Protein AF-A0A173ADT6-F1 (afdb_monomer_lite)

Organism: Bubalus bubalis (NCBI:txid89462)

Foldseek 3Di:
DQPLADPPDPPDGDAAEAADDDDLVPDDPVPPVVNVCVVVVSHQYCDPDPVCNVVSVVVVVVSVVD

pLDDT: mean 74.91, std 12.75, range [43.16, 88.62]

Secondary structure (DSSP, 8-state):
-------TTSS--PPPEESSPPPTTTS-TT-HHHHHHHHHT-SEEPPSSHHHHHHHHHHHHHHHH-

Structure (mmCIF, N/CA/C/O backbone):
data_AF-A0A173ADT6-F1
#
_entry.id   AF-A0A173ADT6-F1
#
loop_
_atom_site.group_PDB
_atom_site.id
_atom_site.type_symbol
_atom_site.label_atom_id
_atom_site.label_alt_id
_atom_site.label_comp_id
_atom_site.label_asym_id
_atom_site.label_entity_id
_atom_site.label_seq_id
_atom_site.pdbx_PDB_ins_code
_atom_site.Cartn_x
_atom_site.Cartn_y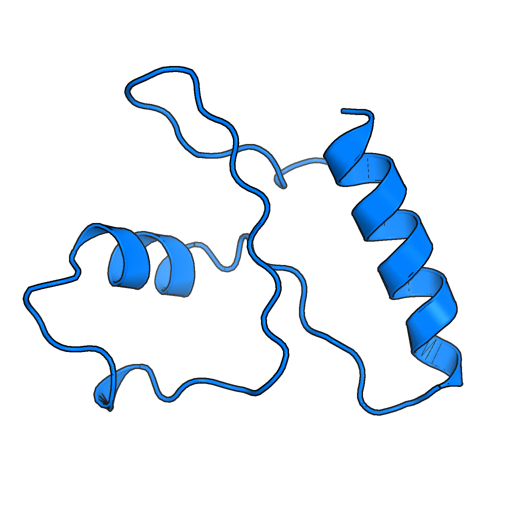
_atom_site.Cartn_z
_atom_site.occupancy
_atom_site.B_iso_or_equiv
_atom_site.auth_seq_id
_atom_site.auth_comp_id
_atom_site.auth_asym_id
_atom_site.auth_atom_id
_atom_site.pdbx_PDB_model_num
ATOM 1 N N . PHE A 1 1 ? 7.503 -0.309 13.773 1.00 43.16 1 PHE A N 1
ATOM 2 C CA . PHE A 1 1 ? 6.371 -0.430 12.834 1.00 43.16 1 PHE A CA 1
ATOM 3 C C . PHE A 1 1 ? 6.361 0.770 11.888 1.00 43.16 1 PHE A C 1
ATOM 5 O O . PHE A 1 1 ? 5.505 1.627 12.022 1.00 43.16 1 PHE A O 1
ATOM 12 N N . SER A 1 2 ? 7.325 0.867 10.961 1.00 44.06 2 SER A N 1
ATOM 13 C CA . SER A 1 2 ? 7.370 1.975 9.984 1.00 44.06 2 SER A CA 1
ATOM 14 C C . SER A 1 2 ? 8.204 1.582 8.752 1.00 44.06 2 SER A C 1
ATOM 16 O O . SER A 1 2 ? 9.254 2.153 8.496 1.00 44.06 2 SER A O 1
ATOM 18 N N . HIS A 1 3 ? 7.780 0.559 8.003 1.00 49.50 3 HIS A N 1
ATOM 19 C CA . HIS A 1 3 ? 8.437 0.151 6.745 1.00 49.50 3 HIS A CA 1
ATOM 20 C C . HIS A 1 3 ? 7.701 0.688 5.496 1.00 49.50 3 HIS A C 1
ATOM 22 O O . HIS A 1 3 ? 7.752 0.081 4.433 1.00 49.50 3 HIS A O 1
ATOM 28 N N . PHE A 1 4 ? 7.008 1.830 5.606 1.00 53.06 4 PHE A N 1
ATOM 29 C CA . PHE A 1 4 ? 6.230 2.423 4.501 1.00 53.06 4 PHE A CA 1
ATOM 30 C C . PHE A 1 4 ? 7.042 3.335 3.563 1.00 53.06 4 PHE A C 1
ATOM 32 O O . PHE A 1 4 ? 6.499 3.851 2.593 1.00 53.06 4 PHE A O 1
ATOM 39 N N . ARG A 1 5 ? 8.341 3.532 3.818 1.00 52.94 5 ARG A N 1
ATOM 40 C CA . ARG A 1 5 ? 9.224 4.379 3.000 1.00 52.94 5 ARG A CA 1
ATOM 41 C C . ARG A 1 5 ? 10.298 3.547 2.322 1.00 52.94 5 ARG A C 1
ATOM 43 O O . ARG A 1 5 ? 11.381 3.409 2.875 1.00 52.94 5 ARG A O 1
ATOM 50 N N . LEU A 1 6 ? 10.027 2.981 1.149 1.00 54.03 6 LEU A N 1
ATOM 51 C CA . LEU A 1 6 ? 11.076 2.291 0.391 1.00 54.03 6 LEU A CA 1
ATOM 52 C C . LEU A 1 6 ? 10.920 2.496 -1.119 1.00 54.03 6 LEU A C 1
ATOM 54 O O . LEU A 1 6 ? 10.551 1.590 -1.862 1.00 54.03 6 LEU A O 1
ATOM 58 N N . PHE A 1 7 ? 11.288 3.696 -1.561 1.00 51.41 7 PHE A N 1
ATOM 59 C CA . PHE A 1 7 ? 11.887 3.907 -2.875 1.00 51.41 7 PHE A CA 1
ATOM 60 C C . PHE A 1 7 ? 13.314 4.397 -2.651 1.00 51.41 7 PHE A C 1
ATOM 62 O O . PHE A 1 7 ? 13.583 5.594 -2.636 1.00 51.41 7 PHE A O 1
ATOM 69 N N . ASP A 1 8 ? 14.220 3.452 -2.415 1.00 54.66 8 ASP A N 1
ATOM 70 C CA . ASP A 1 8 ? 15.646 3.748 -2.397 1.00 54.66 8 ASP A CA 1
ATOM 71 C C . ASP A 1 8 ? 16.222 3.489 -3.790 1.00 54.66 8 ASP A C 1
ATOM 73 O O . ASP A 1 8 ? 16.264 2.353 -4.265 1.00 54.66 8 ASP A O 1
ATOM 77 N N . GLU A 1 9 ? 16.513 4.603 -4.456 1.00 49.81 9 GLU A N 1
ATOM 78 C CA . GLU A 1 9 ? 17.567 4.796 -5.460 1.00 49.81 9 GLU A CA 1
ATOM 79 C C . GLU A 1 9 ? 17.641 6.285 -5.857 1.00 49.81 9 GLU A C 1
ATOM 81 O O . GLU A 1 9 ? 18.633 6.697 -6.446 1.00 49.81 9 GLU A O 1
ATOM 86 N N . ASN A 1 10 ? 16.630 7.115 -5.528 1.00 47.19 10 ASN A N 1
ATOM 87 C CA . ASN A 1 10 ? 16.690 8.559 -5.802 1.00 47.19 10 ASN A CA 1
ATOM 88 C C . ASN A 1 10 ? 15.723 9.448 -4.982 1.00 47.19 10 ASN A C 1
ATOM 90 O O . ASN A 1 10 ? 15.124 10.369 -5.521 1.00 47.19 10 ASN A O 1
ATOM 94 N N . ASN A 1 11 ? 15.574 9.205 -3.676 1.00 51.25 11 ASN A N 1
ATOM 95 C CA . ASN A 1 11 ? 14.943 10.151 -2.730 1.00 51.25 11 ASN A CA 1
ATOM 96 C C . ASN A 1 11 ? 13.442 10.495 -2.938 1.00 51.25 11 ASN A C 1
ATOM 98 O O . ASN A 1 11 ? 12.900 11.301 -2.185 1.00 51.25 11 ASN A O 1
ATOM 102 N N . ASP A 1 12 ? 12.746 9.864 -3.889 1.00 55.59 12 ASP A N 1
ATOM 103 C CA . ASP A 1 12 ? 11.303 10.040 -4.105 1.00 55.59 12 ASP A CA 1
ATOM 104 C C . ASP A 1 12 ? 10.506 8.950 -3.377 1.00 55.59 12 ASP A C 1
ATOM 106 O O . ASP A 1 12 ? 10.189 7.895 -3.931 1.00 55.59 12 ASP A O 1
ATOM 110 N N . ALA A 1 13 ? 10.171 9.185 -2.109 1.00 64.25 13 ALA A N 1
ATOM 111 C CA . ALA A 1 13 ? 9.298 8.294 -1.350 1.00 64.25 13 ALA A CA 1
ATOM 112 C C . ALA A 1 13 ? 7.852 8.369 -1.882 1.00 64.25 13 ALA A C 1
ATOM 114 O O . ALA A 1 13 ? 7.098 9.272 -1.527 1.00 64.25 13 ALA A O 1
ATOM 115 N N . ALA A 1 14 ? 7.441 7.413 -2.720 1.00 70.88 14 ALA A N 1
ATOM 116 C CA . ALA A 1 14 ? 6.041 7.264 -3.115 1.00 70.88 14 ALA A CA 1
ATOM 1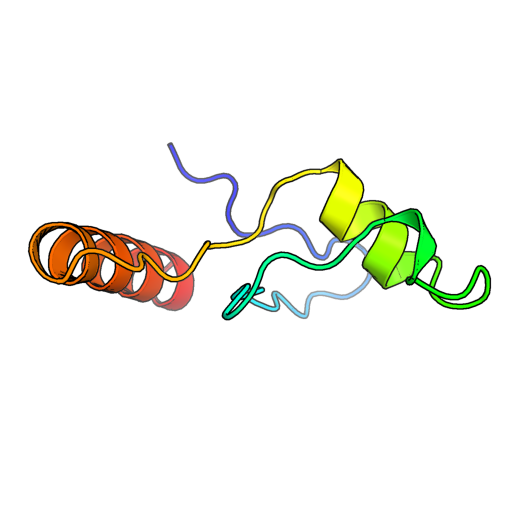17 C C . ALA A 1 14 ? 5.292 6.292 -2.185 1.00 70.88 14 ALA A C 1
ATOM 119 O O . ALA A 1 14 ? 5.792 5.223 -1.834 1.00 70.88 14 ALA A O 1
ATOM 120 N N . ILE A 1 15 ? 4.067 6.661 -1.806 1.00 77.06 15 ILE A N 1
ATOM 121 C CA . ILE A 1 15 ? 3.150 5.813 -1.035 1.00 77.06 15 ILE A CA 1
ATOM 122 C C . ILE A 1 15 ? 2.265 5.068 -2.031 1.00 77.06 15 ILE A C 1
ATOM 124 O O . ILE A 1 15 ? 1.549 5.695 -2.812 1.00 77.06 15 ILE A O 1
ATOM 128 N N . LEU A 1 16 ? 2.310 3.734 -2.018 1.00 80.00 16 LEU A N 1
ATOM 129 C CA . LEU A 1 16 ? 1.460 2.923 -2.886 1.00 80.00 16 LEU A CA 1
ATOM 130 C C . LEU A 1 16 ? 0.156 2.568 -2.166 1.00 80.00 16 LEU A C 1
ATOM 132 O O . LEU A 1 16 ? 0.191 1.994 -1.077 1.00 80.00 16 LEU A O 1
ATOM 136 N N . ILE A 1 17 ? -0.977 2.872 -2.796 1.00 84.94 17 ILE A N 1
ATOM 137 C CA . ILE A 1 17 ? -2.313 2.504 -2.320 1.00 84.94 17 ILE A CA 1
ATOM 138 C C . ILE A 1 17 ? -2.923 1.537 -3.332 1.00 84.94 17 ILE A C 1
ATOM 140 O O . ILE A 1 17 ? -3.023 1.850 -4.518 1.00 84.94 17 ILE A O 1
ATOM 144 N N . LEU A 1 18 ? -3.316 0.361 -2.860 1.00 84.38 18 LEU A N 1
ATOM 145 C CA . LEU A 1 18 ? -3.972 -0.668 -3.645 1.00 84.38 18 LEU A CA 1
ATOM 146 C C . LEU A 1 18 ? -5.483 -0.570 -3.416 1.00 84.38 18 LEU A C 1
ATOM 148 O O . LEU A 1 18 ? -5.990 -1.060 -2.412 1.00 84.38 18 LEU A O 1
ATOM 152 N N . LEU A 1 19 ? -6.181 0.098 -4.335 1.00 83.56 19 LEU A N 1
ATOM 153 C CA . LEU A 1 19 ? -7.643 0.252 -4.292 1.00 83.56 19 LEU A CA 1
ATOM 154 C C . LEU A 1 19 ? -8.368 -1.074 -4.548 1.00 83.56 19 LEU A C 1
ATOM 156 O O . LEU A 1 19 ? -9.389 -1.357 -3.934 1.00 83.56 19 LEU A O 1
ATOM 160 N N . GLU A 1 20 ? -7.805 -1.891 -5.434 1.00 81.62 20 GLU A N 1
ATOM 161 C CA . GLU A 1 20 ? -8.318 -3.205 -5.806 1.00 81.62 20 GLU A CA 1
ATOM 162 C C . GLU A 1 20 ? -7.150 -4.191 -5.913 1.00 81.62 20 GLU A C 1
ATOM 164 O O . GLU A 1 20 ? -6.059 -3.800 -6.344 1.00 81.62 20 GLU A O 1
ATOM 169 N N . PRO A 1 21 ? -7.337 -5.470 -5.550 1.00 79.06 21 PRO A N 1
ATOM 170 C CA . PRO A 1 21 ? -6.284 -6.468 -5.659 1.00 79.06 21 PRO A CA 1
ATOM 171 C C . PRO A 1 21 ? -5.864 -6.656 -7.123 1.00 79.06 21 PRO A C 1
ATOM 173 O O . PRO A 1 21 ? -6.650 -7.073 -7.969 1.00 79.06 21 PRO A O 1
ATOM 176 N N . ILE A 1 22 ? -4.591 -6.385 -7.418 1.00 79.25 22 ILE A N 1
ATOM 177 C CA . ILE A 1 22 ? -4.016 -6.590 -8.752 1.00 79.25 22 ILE A CA 1
ATOM 178 C C . ILE A 1 22 ? -3.422 -7.999 -8.823 1.00 79.25 22 ILE A C 1
ATOM 180 O O . ILE A 1 22 ? -2.542 -8.351 -8.031 1.00 79.25 22 ILE A O 1
ATOM 184 N N . ASP A 1 23 ? -3.843 -8.794 -9.810 1.00 78.94 23 ASP A N 1
ATOM 185 C CA . ASP A 1 23 ? -3.200 -10.079 -10.084 1.00 78.94 23 ASP A CA 1
ATOM 186 C C . ASP A 1 23 ? -1.748 -9.846 -10.531 1.00 78.94 23 ASP A C 1
ATOM 188 O O . ASP A 1 23 ? -1.466 -9.153 -11.512 1.00 78.94 23 ASP A O 1
ATOM 192 N N . LYS A 1 24 ? -0.799 -10.471 -9.831 1.00 73.00 24 LYS A N 1
ATOM 193 C CA . LYS A 1 24 ? 0.632 -10.405 -10.157 1.00 73.00 24 LYS A CA 1
ATOM 194 C C . LYS A 1 24 ? 0.932 -10.877 -11.580 1.00 73.00 24 LYS A C 1
ATOM 196 O O . LYS A 1 24 ? 1.926 -10.440 -12.157 1.00 73.00 24 LYS A O 1
ATOM 201 N N . LYS A 1 25 ? 0.090 -11.746 -12.149 1.00 76.88 25 LYS A N 1
ATOM 202 C CA . LYS A 1 25 ? 0.193 -12.221 -13.537 1.00 76.88 25 LYS A CA 1
ATOM 203 C C . LYS A 1 25 ? -0.265 -11.181 -14.557 1.00 76.88 25 LYS A C 1
ATOM 205 O O . LYS A 1 25 ? 0.200 -11.219 -15.692 1.00 76.88 25 LYS A O 1
ATOM 210 N N . ALA A 1 26 ? -1.135 -10.255 -14.156 1.0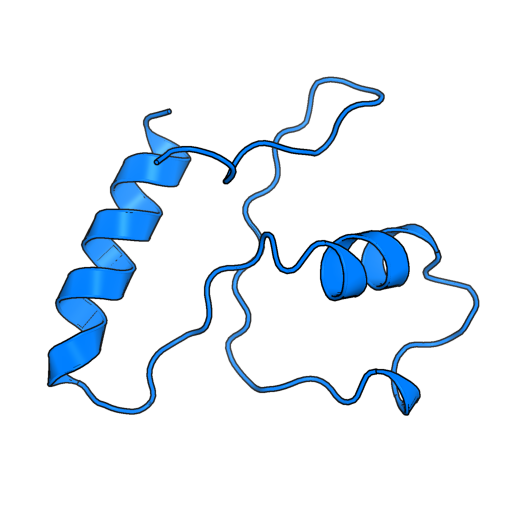0 80.06 26 ALA A N 1
ATOM 211 C CA . ALA A 1 26 ? -1.599 -9.167 -15.007 1.00 80.06 26 ALA A CA 1
ATOM 212 C C . ALA A 1 26 ? -0.550 -8.055 -15.158 1.00 80.06 26 ALA A C 1
ATOM 214 O O . ALA A 1 26 ? -0.663 -7.244 -16.072 1.00 80.06 26 ALA A O 1
ATOM 215 N N . ILE A 1 27 ? 0.481 -8.016 -14.302 1.00 79.75 27 ILE A N 1
ATOM 216 C CA . ILE A 1 27 ? 1.538 -7.001 -14.355 1.00 79.75 27 ILE A CA 1
ATOM 217 C C . ILE A 1 27 ? 2.497 -7.316 -15.512 1.00 79.75 27 ILE A C 1
ATOM 219 O O . ILE A 1 27 ? 3.228 -8.312 -15.452 1.00 79.75 27 ILE A O 1
ATOM 223 N N . PRO A 1 28 ? 2.578 -6.459 -16.548 1.00 81.81 28 PRO A N 1
ATOM 224 C CA . PRO A 1 28 ? 3.488 -6.691 -17.662 1.00 81.81 28 PRO A CA 1
ATOM 225 C C . PRO A 1 28 ? 4.949 -6.767 -17.201 1.00 81.81 28 PRO A C 1
ATOM 227 O O . PRO A 1 28 ? 5.394 -5.982 -16.361 1.00 81.81 28 PRO A O 1
ATOM 230 N N . GLN A 1 29 ? 5.737 -7.664 -17.807 1.00 76.81 29 GLN A N 1
ATOM 231 C CA . GLN A 1 29 ? 7.130 -7.917 -17.400 1.00 76.81 29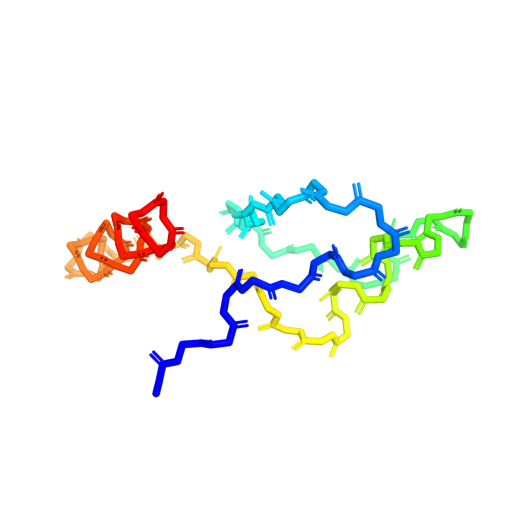 GLN A CA 1
ATOM 232 C C . GLN A 1 29 ? 8.030 -6.672 -17.429 1.00 76.81 29 GLN A C 1
ATOM 234 O O . GLN A 1 29 ? 8.999 -6.607 -16.672 1.00 76.81 29 GLN A O 1
ATOM 239 N N . ARG A 1 30 ? 7.683 -5.687 -18.268 1.00 80.06 30 ARG A N 1
ATOM 240 C CA . ARG A 1 30 ? 8.397 -4.413 -18.432 1.00 80.06 30 ARG A CA 1
ATOM 241 C C . ARG A 1 30 ? 8.337 -3.526 -17.181 1.00 80.06 30 ARG A C 1
ATOM 243 O O . ARG A 1 30 ? 9.216 -2.693 -16.989 1.00 80.06 30 ARG A O 1
ATOM 250 N N . PHE A 1 31 ? 7.361 -3.724 -16.293 1.00 79.56 31 PHE A N 1
ATOM 251 C CA . PHE A 1 31 ? 7.241 -2.966 -15.046 1.00 79.56 31 PHE A CA 1
ATOM 252 C C . PHE A 1 31 ? 8.029 -3.618 -13.904 1.00 79.56 31 PHE A C 1
ATOM 254 O O . PHE A 1 31 ? 7.472 -4.056 -12.895 1.00 79.56 31 PHE A O 1
ATOM 261 N N . CYS A 1 32 ? 9.357 -3.661 -14.042 1.00 76.06 32 CYS A N 1
ATOM 262 C CA . CYS A 1 32 ? 10.252 -4.227 -13.028 1.00 76.06 32 CYS A CA 1
ATOM 263 C C . CYS A 1 32 ? 10.098 -3.542 -11.658 1.00 76.06 32 CYS A C 1
ATOM 265 O O . CYS A 1 32 ? 10.107 -4.225 -10.634 1.00 76.06 32 CYS A O 1
ATOM 267 N N . LYS A 1 33 ? 9.886 -2.216 -11.639 1.00 74.75 33 LYS A N 1
ATOM 268 C CA . LYS A 1 33 ? 9.658 -1.436 -10.409 1.00 74.75 33 LYS A CA 1
ATOM 269 C C . LYS A 1 33 ? 8.356 -1.841 -9.712 1.00 74.75 33 LYS A C 1
ATOM 271 O O . LYS A 1 33 ? 8.391 -2.207 -8.543 1.00 74.75 33 LYS A O 1
ATOM 276 N N . LEU A 1 34 ? 7.237 -1.874 -10.442 1.00 76.75 34 LEU A N 1
ATOM 277 C CA . LEU A 1 34 ? 5.940 -2.290 -9.895 1.00 76.75 34 LEU A CA 1
ATOM 278 C C . LEU A 1 34 ? 5.992 -3.723 -9.356 1.00 76.75 34 LEU A C 1
ATOM 280 O O . LEU A 1 34 ? 5.535 -3.984 -8.250 1.00 76.75 34 LEU A O 1
ATOM 284 N N . ARG A 1 35 ? 6.632 -4.646 -10.083 1.00 79.00 35 ARG A N 1
ATOM 285 C CA . ARG A 1 35 ? 6.791 -6.036 -9.636 1.00 79.00 35 ARG A CA 1
ATOM 286 C C . ARG A 1 35 ? 7.616 -6.151 -8.350 1.00 79.00 35 ARG A C 1
ATOM 288 O O . ARG A 1 35 ? 7.273 -6.954 -7.488 1.00 79.00 35 ARG A O 1
ATOM 295 N N . LYS A 1 36 ? 8.679 -5.349 -8.205 1.00 77.06 36 LYS A N 1
ATOM 296 C CA . LYS A 1 36 ? 9.477 -5.279 -6.969 1.00 77.06 36 LYS A CA 1
ATOM 297 C C . LYS A 1 36 ? 8.606 -4.819 -5.796 1.00 77.06 36 LYS A C 1
ATOM 299 O O . LYS A 1 36 ? 8.582 -5.502 -4.780 1.00 77.06 36 LYS A O 1
ATOM 304 N N . ILE A 1 37 ? 7.819 -3.758 -5.980 1.00 75.69 37 ILE A N 1
ATOM 305 C CA . ILE A 1 37 ? 6.928 -3.203 -4.943 1.00 75.69 37 ILE A CA 1
ATOM 306 C C . ILE A 1 37 ? 5.824 -4.197 -4.547 1.00 75.69 37 ILE A C 1
ATOM 308 O O . ILE A 1 37 ? 5.562 -4.436 -3.369 1.00 75.69 37 ILE A O 1
ATOM 312 N N . MET A 1 38 ? 5.209 -4.851 -5.532 1.00 77.88 38 MET A N 1
ATOM 313 C CA . MET A 1 38 ? 4.185 -5.875 -5.295 1.00 77.88 38 MET A CA 1
ATOM 314 C C . MET A 1 38 ? 4.743 -7.130 -4.604 1.00 77.88 38 MET A C 1
ATOM 316 O O . MET A 1 38 ? 3.989 -7.918 -4.026 1.00 77.88 38 MET A O 1
ATOM 320 N N . ASN A 1 39 ? 6.060 -7.342 -4.654 1.00 74.88 39 ASN A N 1
ATOM 321 C CA . ASN A 1 39 ? 6.732 -8.415 -3.927 1.00 74.88 39 ASN A CA 1
ATOM 322 C C . ASN A 1 39 ? 7.154 -8.005 -2.514 1.00 74.88 39 ASN A C 1
ATOM 324 O O . ASN A 1 39 ? 7.116 -8.853 -1.627 1.00 74.88 39 ASN A O 1
ATOM 328 N N . THR A 1 40 ? 7.503 -6.737 -2.282 1.00 72.31 40 THR A N 1
ATOM 329 C CA . THR A 1 40 ? 7.871 -6.237 -0.947 1.00 72.31 40 THR A CA 1
ATOM 330 C C . THR A 1 40 ? 6.670 -6.034 -0.026 1.00 72.31 40 THR A C 1
ATOM 332 O O . THR A 1 40 ? 6.870 -5.874 1.173 1.00 72.31 40 THR A O 1
ATOM 335 N N . LYS A 1 41 ? 5.433 -6.080 -0.551 1.00 68.81 41 LYS A N 1
ATOM 336 C CA . LYS A 1 41 ? 4.184 -5.875 0.215 1.00 68.81 41 LYS A CA 1
ATOM 337 C C . LYS A 1 41 ? 4.187 -4.573 1.030 1.00 68.81 41 LYS A C 1
ATOM 339 O O . LYS A 1 41 ? 3.617 -4.497 2.110 1.00 68.81 41 LYS A O 1
ATOM 344 N N . THR A 1 42 ? 4.841 -3.541 0.508 1.00 73.19 42 THR A N 1
ATOM 345 C CA . THR A 1 42 ? 4.990 -2.226 1.156 1.00 73.19 42 THR A CA 1
ATOM 346 C C . THR A 1 42 ? 3.868 -1.253 0.777 1.00 73.19 42 THR A C 1
ATOM 348 O O . THR A 1 42 ? 4.055 -0.042 0.839 1.00 73.19 42 THR A O 1
ATOM 351 N N . TYR A 1 43 ? 2.720 -1.767 0.337 1.00 80.12 43 TYR A N 1
ATOM 352 C CA . TYR A 1 43 ? 1.570 -0.988 -0.113 1.00 80.12 43 TYR A CA 1
ATOM 353 C C . TYR A 1 43 ? 0.452 -1.003 0.937 1.00 80.12 43 TYR A C 1
ATOM 355 O O . TYR A 1 43 ? 0.344 -1.942 1.724 1.00 80.12 43 TYR A O 1
ATOM 363 N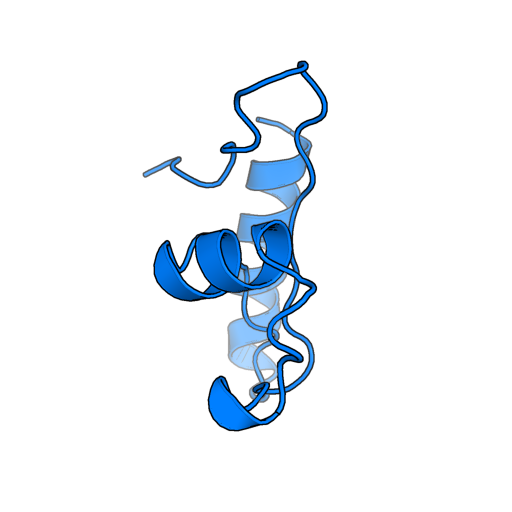 N . LEU A 1 44 ? -0.372 0.043 0.954 1.00 83.94 44 LEU A N 1
ATOM 364 C CA . LEU A 1 44 ? -1.579 0.115 1.774 1.00 83.94 44 LEU A CA 1
ATOM 365 C C . LEU A 1 44 ? -2.757 -0.423 0.965 1.00 83.94 44 LEU A C 1
ATOM 367 O O . LEU A 1 44 ? -3.038 0.086 -0.115 1.00 83.94 44 LEU A O 1
ATOM 371 N N . GLU A 1 45 ? -3.445 -1.438 1.470 1.00 85.44 45 GLU A N 1
ATOM 372 C CA . GLU A 1 45 ? -4.664 -1.960 0.845 1.00 85.44 45 GLU A CA 1
ATOM 373 C C . GLU A 1 45 ? -5.862 -1.120 1.277 1.00 85.44 45 GLU A C 1
ATOM 375 O O . GLU A 1 45 ? -6.014 -0.826 2.463 1.00 85.44 45 GLU A O 1
ATOM 380 N N . TRP A 1 46 ? -6.699 -0.719 0.321 1.00 86.12 46 TRP A N 1
ATOM 381 C CA . TRP A 1 46 ? -7.953 -0.053 0.630 1.00 86.12 46 TRP A CA 1
ATOM 382 C C . TRP A 1 46 ? -8.935 -1.080 1.212 1.00 86.12 46 TRP A C 1
ATOM 384 O O . TRP A 1 46 ? -9.270 -2.058 0.535 1.00 86.12 46 TRP A O 1
ATOM 394 N N . PRO A 1 47 ? -9.389 -0.905 2.461 1.00 86.50 47 PRO A N 1
ATOM 395 C CA . PRO A 1 47 ? -10.299 -1.854 3.073 1.00 86.50 47 PRO A CA 1
ATOM 396 C C . PRO A 1 47 ? -11.696 -1.740 2.454 1.00 86.50 47 PRO A C 1
ATOM 398 O O . PRO A 1 47 ? -12.243 -0.649 2.298 1.00 86.50 47 PRO A O 1
ATOM 401 N N . VAL A 1 48 ? -12.289 -2.895 2.143 1.00 84.62 48 V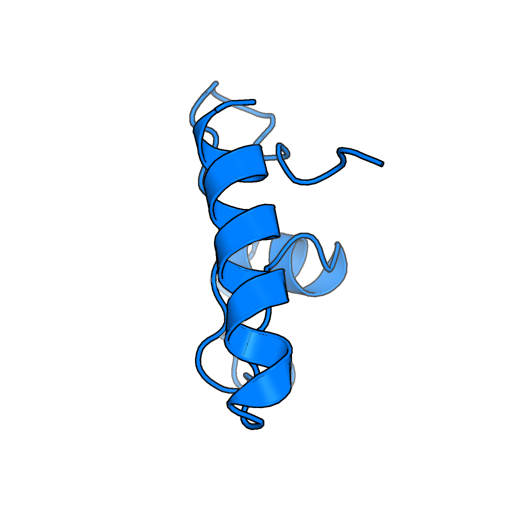AL A N 1
ATOM 402 C CA . VAL A 1 48 ? -13.685 -2.996 1.678 1.00 84.62 48 VAL A CA 1
ATOM 403 C C . VAL A 1 48 ? -14.664 -2.701 2.819 1.00 84.62 48 VAL A C 1
ATOM 405 O O . VAL A 1 48 ? -15.751 -2.181 2.591 1.00 84.62 48 VAL A O 1
ATOM 408 N N . ASP A 1 49 ? -14.263 -3.018 4.049 1.00 87.62 49 ASP A N 1
ATOM 409 C CA . ASP A 1 49 ? -15.038 -2.776 5.260 1.00 87.62 49 ASP A CA 1
ATOM 410 C C . ASP A 1 49 ? -14.833 -1.336 5.756 1.00 87.62 49 ASP A C 1
ATOM 412 O O . ASP A 1 49 ? -13.707 -0.916 6.043 1.00 87.62 49 ASP A O 1
ATOM 416 N N . GLU A 1 50 ? -15.929 -0.586 5.887 1.00 84.19 50 GLU A N 1
ATOM 417 C CA . GLU A 1 50 ? -15.928 0.793 6.385 1.00 84.19 50 GLU A CA 1
ATOM 418 C C . GLU A 1 50 ? -15.328 0.913 7.790 1.00 84.19 50 GLU A C 1
ATOM 420 O O . GLU A 1 50 ? -14.650 1.896 8.090 1.00 84.19 50 GLU A O 1
ATOM 425 N N . THR A 1 51 ? -15.477 -0.111 8.633 1.00 87.12 51 THR A N 1
ATOM 426 C CA . THR A 1 51 ? -14.919 -0.107 9.994 1.00 87.12 51 THR A CA 1
ATOM 427 C C . THR A 1 51 ? -13.390 -0.110 10.004 1.00 87.12 51 THR A C 1
ATOM 429 O O . THR A 1 51 ? -12.765 0.386 10.941 1.00 87.12 51 THR A O 1
ATOM 432 N N . GLN A 1 52 ? -12.764 -0.618 8.939 1.00 85.50 52 GLN A N 1
ATOM 433 C CA . GLN A 1 52 ? -11.311 -0.666 8.790 1.00 85.50 52 GLN A CA 1
ATOM 434 C C . GLN A 1 52 ? -10.752 0.556 8.044 1.00 85.50 52 GLN A C 1
ATOM 436 O O . GLN A 1 52 ? -9.539 0.790 8.078 1.00 85.50 52 GLN A O 1
ATOM 441 N N . GLN A 1 53 ? -11.609 1.375 7.416 1.00 87.56 53 GLN A N 1
ATOM 442 C CA . GLN A 1 53 ? -11.185 2.597 6.720 1.00 87.56 53 GLN A CA 1
ATOM 443 C C . GLN A 1 53 ? -10.534 3.598 7.675 1.00 87.56 53 GLN A C 1
ATOM 445 O O . GLN A 1 53 ? -9.561 4.253 7.304 1.00 87.56 53 GLN A O 1
ATOM 450 N N . GLU A 1 54 ? -10.999 3.692 8.922 1.00 87.56 54 GLU A N 1
ATOM 451 C CA . GLU A 1 54 ? -10.381 4.569 9.921 1.00 87.56 54 GLU A CA 1
ATOM 452 C C . GLU A 1 54 ? -8.908 4.193 10.168 1.00 87.56 54 GLU A C 1
ATOM 454 O O . GLU A 1 54 ? -8.021 5.050 10.122 1.00 87.56 54 GLU A O 1
ATOM 459 N N . GLY A 1 55 ? -8.625 2.895 10.322 1.00 87.00 55 GLY A N 1
ATOM 460 C CA . GLY A 1 55 ? -7.264 2.374 10.453 1.00 87.00 55 GLY A CA 1
ATOM 461 C C . GLY A 1 55 ? -6.406 2.634 9.211 1.00 87.00 55 GLY A C 1
ATOM 462 O O . GLY A 1 55 ? -5.238 3.014 9.330 1.00 87.00 55 GLY A O 1
ATOM 463 N N . PHE A 1 56 ? -6.988 2.508 8.015 1.00 88.62 56 PHE A N 1
ATOM 464 C CA . PHE A 1 56 ? -6.321 2.876 6.764 1.00 88.62 56 PHE A CA 1
ATOM 465 C C . PHE A 1 56 ? -5.904 4.355 6.755 1.00 88.62 56 PHE A C 1
ATOM 467 O O . PHE A 1 56 ? -4.742 4.662 6.482 1.00 88.62 56 PHE A O 1
ATOM 474 N N . TRP A 1 57 ? -6.808 5.276 7.110 1.00 88.19 57 TRP A N 1
ATOM 475 C CA . TRP A 1 57 ? -6.511 6.711 7.144 1.00 88.19 57 TRP A CA 1
ATOM 476 C C . TRP A 1 57 ? -5.443 7.066 8.179 1.00 88.19 57 TRP A C 1
ATOM 478 O O . TRP A 1 57 ? -4.612 7.941 7.921 1.00 88.19 57 TRP A O 1
ATOM 488 N N . LEU A 1 58 ? -5.427 6.388 9.330 1.00 88.56 58 LEU A N 1
ATOM 489 C CA . LEU A 1 58 ? -4.369 6.541 10.332 1.00 88.56 58 LEU A CA 1
ATOM 490 C C . LEU A 1 58 ? -3.005 6.125 9.770 1.00 88.56 58 LEU A C 1
ATOM 492 O O . LEU A 1 58 ? -2.046 6.895 9.867 1.00 88.56 58 LEU A O 1
ATOM 496 N N . ASN A 1 59 ? -2.930 4.963 9.120 1.00 83.69 59 ASN A N 1
ATOM 497 C CA . ASN A 1 59 ? -1.702 4.473 8.491 1.00 83.69 59 ASN A CA 1
ATOM 498 C C . ASN A 1 59 ? -1.237 5.385 7.348 1.00 83.69 59 ASN A C 1
ATOM 500 O O . ASN A 1 59 ? -0.048 5.687 7.246 1.00 83.69 59 ASN A O 1
ATOM 504 N N . LEU A 1 60 ? -2.164 5.887 6.529 1.00 85.62 60 LEU A N 1
ATOM 505 C CA . LEU A 1 60 ? -1.856 6.818 5.446 1.00 85.62 60 LEU A CA 1
ATOM 506 C C . LEU A 1 60 ? -1.311 8.146 5.983 1.00 85.62 60 LEU A C 1
ATOM 508 O O . LEU A 1 60 ? -0.284 8.632 5.514 1.00 85.62 60 LEU A O 1
ATOM 512 N N . ARG A 1 61 ? -1.956 8.724 7.005 1.00 85.62 61 ARG A N 1
ATOM 513 C CA . ARG A 1 61 ? -1.471 9.949 7.664 1.00 85.62 61 ARG A CA 1
ATOM 514 C C . ARG A 1 61 ? -0.092 9.742 8.283 1.00 85.62 61 ARG A C 1
ATOM 516 O O . ARG A 1 61 ? 0.738 10.643 8.195 1.00 85.62 61 ARG A O 1
ATOM 523 N N . ALA A 1 62 ? 0.161 8.579 8.883 1.00 83.50 62 ALA A N 1
ATOM 524 C CA . ALA A 1 62 ? 1.474 8.226 9.412 1.00 83.50 62 ALA A CA 1
ATOM 525 C C . ALA A 1 62 ? 2.529 8.102 8.300 1.00 83.50 62 ALA A C 1
ATOM 527 O O . ALA A 1 62 ? 3.638 8.596 8.470 1.00 83.50 62 ALA A O 1
ATOM 528 N N . ALA A 1 63 ? 2.183 7.516 7.150 1.00 79.81 63 ALA A N 1
ATOM 529 C CA . ALA A 1 63 ? 3.087 7.387 6.008 1.00 79.81 63 ALA A CA 1
ATOM 530 C C . ALA A 1 63 ? 3.414 8.736 5.342 1.00 79.81 63 ALA A C 1
ATOM 532 O O . ALA A 1 63 ? 4.552 8.939 4.936 1.00 79.81 63 ALA A O 1
ATOM 533 N N . ILE A 1 64 ? 2.449 9.663 5.267 1.00 80.56 64 ILE A N 1
ATOM 534 C CA . ILE A 1 64 ? 2.653 11.020 4.721 1.00 80.56 64 ILE A CA 1
ATOM 535 C C . ILE A 1 64 ? 3.503 11.886 5.663 1.00 80.56 64 ILE A C 1
ATOM 537 O O . ILE A 1 64 ? 4.269 12.729 5.205 1.00 80.56 64 ILE A O 1
ATOM 541 N N . ARG A 1 65 ? 3.329 11.726 6.982 1.00 78.00 65 ARG A N 1
ATOM 542 C CA . ARG A 1 65 ? 4.040 12.517 8.003 1.00 78.00 65 ARG A CA 1
ATOM 543 C C . ARG A 1 65 ? 5.404 11.955 8.387 1.00 78.00 65 ARG A C 1
ATOM 545 O O . ARG A 1 65 ? 6.186 12.692 8.980 1.00 78.00 65 ARG A O 1
ATOM 552 N N . SER A 1 66 ? 5.645 10.668 8.130 1.00 63.94 66 SER A N 1
ATOM 553 C CA . SER A 1 66 ? 6.962 10.051 8.265 1.00 63.94 66 SER A CA 1
ATOM 554 C C . SER A 1 66 ? 7.881 10.783 7.337 1.00 63.94 66 SER A C 1
ATOM 556 O O . SER A 1 66 ? 8.965 11.196 7.769 1.00 63.94 66 SER A O 1
#

InterPro domains:
  IPR000157 Toll/interleukin-1 receptor homology (TIR) domain [PS50104] (1-64)
  IPR035897 Toll/interleukin-1 receptor homology (TIR) domain superfamily [G3DSA:3.40.50.10140] (1-66)
  IPR035897 Toll/interleukin-1 receptor homology (TIR) domain superfamily [SSF52200] (3-65)

Radius of gyration: 12.95 Å; chains: 1; bounding box: 34×25×31 Å

Sequence (66 aa):
FSHFRLFDENNDAAILILLEPIDKKAIPQRFCKLRKIMNTKTYLEWPVDETQQEGFWLNLRAAIRS